Protein AF-A0A820KTH9-F1 (afdb_monomer_lite)

pLDDT: mean 77.73, std 8.27, range [46.75, 88.69]

Secondary structure (DSSP, 8-state):
-HHHHHHHHHHHHHHHHHHHHHHHHHHHHHHHHHHHHHHHHHHHHHHHHHHHHH------HHHHHHHHHHTHHHHHHHHHHHHHH-GGG-

Organism: NCBI:txid433720

Foldseek 3Di:
DVVVVVVVVVVVVVVVVVVVVLVVLVVVLVVVLVVLLCVLVVVVCCLVVVCVVPVDPDPSPVVNVVSVVSNCVSVVCVVVSVVVSDPVVD

Structure (mmCIF, N/CA/C/O backbone):
data_AF-A0A820KTH9-F1
#
_entry.id   AF-A0A820KTH9-F1
#
loop_
_atom_site.group_PDB
_atom_site.id
_atom_site.type_symbol
_atom_site.label_atom_id
_atom_site.label_alt_id
_atom_site.label_comp_id
_atom_site.label_asym_id
_atom_site.label_entity_id
_atom_site.label_seq_id
_atom_site.pdbx_PDB_ins_code
_atom_site.Cartn_x
_atom_site.Cartn_y
_atom_site.Cartn_z
_atom_site.occupancy
_atom_site.B_iso_or_equiv
_atom_site.auth_seq_id
_atom_site.auth_comp_id
_atom_site.auth_asym_id
_atom_site.auth_atom_id
_atom_site.pdbx_PDB_model_num
ATOM 1 N N . MET A 1 1 ? -23.736 17.545 43.623 1.00 64.06 1 MET A N 1
ATOM 2 C CA . MET A 1 1 ? -23.537 17.989 42.221 1.00 64.06 1 MET A CA 1
ATOM 3 C C . MET A 1 1 ? -22.080 17.861 41.759 1.00 64.06 1 MET A C 1
ATOM 5 O O . MET A 1 1 ? -21.857 17.285 40.703 1.00 64.06 1 MET A O 1
ATOM 9 N N . PHE A 1 2 ? -21.088 18.283 42.560 1.00 81.06 2 PHE A N 1
ATOM 10 C CA . PHE A 1 2 ? -19.653 18.164 42.230 1.00 81.06 2 PHE A CA 1
ATOM 11 C C . PHE A 1 2 ? -19.191 16.735 41.878 1.00 81.06 2 PHE A C 1
ATOM 13 O O . PHE A 1 2 ? -18.498 16.541 40.886 1.00 81.06 2 PHE A O 1
ATOM 20 N N . LEU A 1 3 ? -19.648 15.721 42.623 1.00 86.19 3 LEU A N 1
ATOM 21 C CA . LEU A 1 3 ? -19.293 14.314 42.371 1.00 86.19 3 LEU A CA 1
ATOM 22 C C . LEU A 1 3 ? -19.724 13.813 40.981 1.00 86.19 3 LEU A C 1
ATOM 24 O O . LEU A 1 3 ? -18.991 13.065 40.341 1.00 86.19 3 LEU A O 1
ATOM 28 N N . ILE A 1 4 ? -20.878 14.263 40.480 1.00 84.12 4 ILE A N 1
ATOM 29 C CA . ILE A 1 4 ? -21.418 13.837 39.178 1.00 84.12 4 ILE A CA 1
ATOM 30 C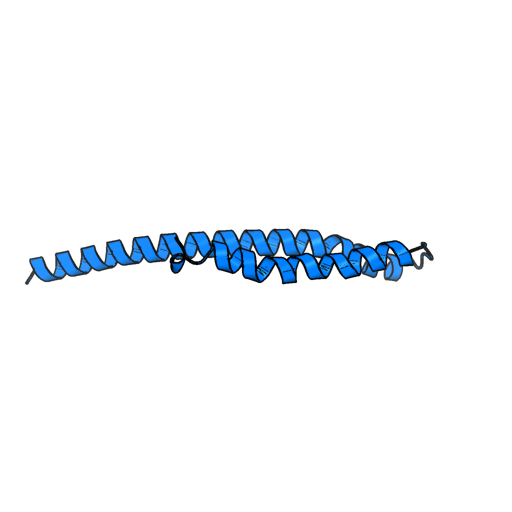 C . ILE A 1 4 ? -20.560 14.399 38.034 1.00 84.12 4 ILE A C 1
ATOM 32 O O . ILE A 1 4 ? -20.255 13.690 37.076 1.00 84.12 4 ILE A O 1
ATOM 36 N N . ILE A 1 5 ? -20.112 15.652 38.160 1.00 87.06 5 ILE A N 1
ATOM 37 C CA . ILE A 1 5 ? -19.256 16.320 37.169 1.00 87.06 5 ILE A CA 1
ATOM 38 C C . ILE A 1 5 ? -17.880 15.640 37.099 1.00 87.06 5 ILE A C 1
ATOM 40 O O . ILE A 1 5 ? -17.374 15.388 36.003 1.00 87.06 5 ILE A O 1
ATOM 44 N N . SER A 1 6 ? -17.303 15.275 38.246 1.00 80.62 6 SER A N 1
ATOM 45 C CA . SER A 1 6 ? -16.018 14.567 38.315 1.00 80.62 6 SER A CA 1
ATOM 46 C C . SER A 1 6 ? -16.081 13.194 37.646 1.00 80.62 6 SER A C 1
ATOM 48 O O . SER A 1 6 ? -15.206 12.856 36.849 1.00 80.62 6 SER A O 1
ATOM 50 N N . VAL A 1 7 ? -17.151 12.430 37.894 1.00 81.88 7 VAL A N 1
ATOM 51 C CA . VAL A 1 7 ? -17.359 11.111 37.275 1.00 81.88 7 VAL A CA 1
ATOM 52 C C . VAL A 1 7 ? -17.547 11.234 35.760 1.00 81.88 7 VAL A C 1
ATOM 54 O O . VAL A 1 7 ? -16.951 10.463 35.007 1.00 81.88 7 VAL A O 1
ATOM 57 N N . LEU A 1 8 ? -18.304 12.228 35.283 1.00 80.75 8 LEU A N 1
ATOM 58 C CA . LEU A 1 8 ? -18.481 12.479 33.847 1.00 80.75 8 LEU A CA 1
ATOM 59 C C . LEU A 1 8 ? -17.172 12.895 33.163 1.00 80.75 8 LEU A C 1
ATOM 61 O O . LEU A 1 8 ? -16.854 12.381 32.090 1.00 80.75 8 LEU A O 1
ATOM 65 N N . SER A 1 9 ? -16.386 13.773 33.791 1.00 77.69 9 SER A N 1
ATOM 66 C CA . SER A 1 9 ? -15.065 14.182 33.297 1.00 77.69 9 SER A CA 1
ATOM 67 C C . SER A 1 9 ? -14.102 12.994 33.209 1.00 77.69 9 SER A C 1
ATOM 69 O O . SER A 1 9 ? -13.449 12.782 32.185 1.00 77.69 9 SER A O 1
ATOM 71 N N . GLN A 1 10 ? -14.077 12.149 34.239 1.00 76.06 10 GLN A N 1
ATOM 72 C CA . GLN A 1 10 ? -13.228 10.963 34.283 1.00 76.06 10 GLN A CA 1
ATOM 73 C C . GLN A 1 10 ? -13.645 9.923 33.234 1.00 76.06 10 GLN A C 1
ATOM 75 O O . GLN A 1 10 ? -12.788 9.393 32.526 1.00 76.06 10 GLN A O 1
ATOM 80 N N . LYS A 1 11 ? -14.952 9.705 33.043 1.00 75.38 11 LYS 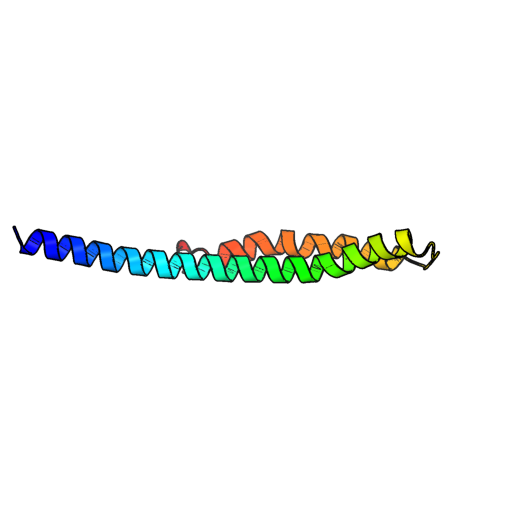A N 1
ATOM 81 C CA . LYS A 1 11 ? -15.485 8.825 31.992 1.00 75.38 11 LYS A CA 1
ATOM 82 C C . LYS A 1 11 ? -15.141 9.345 30.592 1.00 75.38 11 LYS A C 1
ATOM 84 O O . LYS A 1 11 ? -14.742 8.568 29.726 1.00 75.38 11 LYS A O 1
ATOM 89 N N . ARG A 1 12 ? -15.203 10.666 30.385 1.00 76.44 12 ARG A N 1
ATOM 90 C CA . ARG A 1 12 ? -14.818 11.321 29.124 1.00 76.44 12 ARG A CA 1
ATOM 91 C C . ARG A 1 12 ? -13.317 11.199 28.852 1.00 76.44 12 ARG A C 1
ATOM 93 O O . ARG A 1 12 ? -12.934 10.906 27.724 1.00 76.44 12 ARG A O 1
ATOM 100 N N . ARG A 1 13 ? -12.472 11.349 29.878 1.00 77.56 13 ARG A N 1
ATOM 101 C CA . ARG A 1 13 ? -11.012 11.187 29.778 1.00 77.56 13 ARG A CA 1
ATOM 102 C C . ARG A 1 13 ? -10.612 9.747 29.443 1.00 77.56 13 ARG A C 1
ATOM 104 O O . ARG A 1 13 ? -9.711 9.542 28.634 1.00 77.56 13 ARG A O 1
ATOM 111 N N . ILE A 1 14 ? -11.288 8.755 30.029 1.00 76.31 14 ILE A N 1
ATOM 112 C CA . ILE A 1 14 ? -11.067 7.333 29.721 1.00 76.31 14 ILE A CA 1
ATOM 113 C C . ILE A 1 14 ? -11.489 7.031 28.275 1.00 76.31 14 ILE A C 1
ATOM 115 O O . ILE A 1 14 ? -10.685 6.489 27.517 1.00 76.31 14 ILE A O 1
ATOM 119 N N . GLY A 1 15 ? -12.678 7.483 27.857 1.00 74.62 15 GLY A N 1
ATOM 120 C CA . GLY A 1 15 ? -13.157 7.305 26.481 1.00 74.62 15 GLY A CA 1
ATOM 121 C C . GLY A 1 15 ? -12.264 7.982 25.435 1.00 74.62 15 GLY A C 1
ATOM 122 O O . GLY A 1 15 ? -11.949 7.390 24.407 1.00 74.62 15 GLY A O 1
ATOM 123 N N . GLN A 1 16 ? -11.760 9.191 25.712 1.00 74.44 16 GLN A N 1
ATOM 124 C CA . GLN A 1 16 ? -10.796 9.860 24.829 1.00 74.44 16 GLN A CA 1
ATOM 125 C C . GLN A 1 16 ? -9.481 9.087 24.701 1.00 74.44 16 GLN A C 1
ATOM 127 O O . GLN A 1 16 ? -8.908 9.041 23.615 1.00 74.44 16 GLN A O 1
ATOM 132 N N . ARG A 1 17 ? -8.999 8.459 25.780 1.00 76.50 17 ARG A N 1
ATOM 133 C CA . ARG A 1 17 ? -7.768 7.658 25.748 1.00 76.50 17 ARG A CA 1
ATOM 134 C C . ARG A 1 17 ? -7.926 6.410 24.879 1.00 76.50 17 ARG A C 1
ATOM 136 O O . ARG A 1 17 ? -7.001 6.072 24.141 1.00 76.50 17 ARG A O 1
ATOM 143 N N . GLU A 1 18 ? -9.083 5.753 24.930 1.00 76.75 18 GLU A N 1
ATOM 144 C CA . GLU A 1 18 ? -9.401 4.628 24.042 1.00 76.75 18 GLU A CA 1
ATOM 145 C C . GLU A 1 18 ? -9.542 5.058 22.583 1.00 76.75 18 GLU A C 1
ATOM 147 O O . GLU A 1 18 ? -8.920 4.445 21.714 1.00 76.75 18 GLU A O 1
ATOM 152 N N . ILE A 1 19 ? -10.266 6.150 22.310 1.00 77.56 19 ILE A N 1
ATOM 153 C CA . ILE A 1 19 ? -10.391 6.714 20.957 1.00 77.56 19 ILE A CA 1
ATOM 154 C C . ILE A 1 19 ? -9.009 7.072 20.403 1.00 77.56 19 ILE A C 1
ATOM 156 O O . ILE A 1 19 ? -8.686 6.716 19.274 1.00 77.56 19 ILE A O 1
ATOM 160 N N . TRP A 1 20 ? -8.145 7.700 21.202 1.00 76.38 20 TRP A N 1
ATOM 161 C CA . TRP A 1 20 ? -6.787 8.043 20.779 1.00 76.38 20 TRP A CA 1
ATOM 162 C C . TRP A 1 20 ? -5.957 6.798 20.460 1.00 76.38 20 TRP A C 1
ATOM 164 O O . TRP A 1 20 ? -5.240 6.755 19.458 1.00 76.38 20 TRP A O 1
ATOM 174 N N . ARG A 1 21 ? -6.050 5.759 21.297 1.00 78.31 21 ARG A N 1
ATOM 175 C CA . ARG A 1 21 ? -5.331 4.498 21.085 1.00 78.31 21 ARG A CA 1
ATOM 176 C C . ARG A 1 21 ? -5.821 3.784 19.821 1.00 78.31 21 ARG A C 1
ATOM 178 O O . ARG A 1 21 ? -4.990 3.302 19.051 1.00 78.31 21 ARG A O 1
ATOM 185 N N . ARG A 1 22 ? -7.136 3.779 19.576 1.00 74.06 22 ARG A N 1
ATOM 186 C CA . ARG A 1 22 ? -7.764 3.246 18.355 1.00 74.06 22 ARG A CA 1
ATOM 187 C C . ARG A 1 22 ? -7.327 4.029 17.116 1.00 74.06 22 ARG A C 1
ATOM 189 O O . ARG A 1 22 ? -6.848 3.426 16.159 1.00 74.06 22 ARG A O 1
ATOM 196 N N . ASN A 1 23 ? -7.380 5.358 17.174 1.00 78.38 23 ASN A N 1
ATOM 197 C CA . ASN A 1 23 ? -6.982 6.230 16.070 1.00 78.38 23 ASN A CA 1
ATOM 198 C C . ASN A 1 23 ? -5.491 6.091 15.741 1.00 78.38 23 ASN A C 1
ATOM 200 O O . ASN A 1 23 ? -5.144 5.981 14.571 1.00 78.38 23 ASN A O 1
ATOM 204 N N . ARG A 1 24 ? -4.595 6.000 16.739 1.00 80.56 24 ARG A N 1
ATOM 205 C CA . ARG A 1 24 ? -3.164 5.740 16.477 1.00 80.56 24 ARG A CA 1
ATOM 206 C C . ARG A 1 24 ? -2.939 4.412 15.760 1.00 80.56 24 ARG A C 1
ATOM 208 O O . ARG A 1 24 ? -2.111 4.367 14.858 1.00 80.56 24 ARG A O 1
ATOM 215 N N . LYS A 1 25 ? -3.655 3.347 16.138 1.00 80.00 25 LYS A N 1
ATOM 216 C CA . LYS A 1 25 ? -3.523 2.038 15.479 1.00 80.00 25 LYS A CA 1
ATOM 217 C C . LYS A 1 25 ? -3.954 2.120 14.008 1.00 80.00 25 LYS A C 1
ATOM 219 O O . LYS A 1 25 ? -3.206 1.665 13.151 1.00 80.00 25 LYS A O 1
ATOM 224 N N . MET A 1 26 ? -5.086 2.768 13.718 1.00 79.75 26 MET A N 1
ATOM 225 C CA . MET A 1 26 ? -5.548 2.989 12.339 1.00 79.75 26 MET A CA 1
ATOM 226 C C . MET A 1 26 ? -4.575 3.846 11.524 1.00 79.75 26 MET A C 1
ATOM 228 O O . MET A 1 26 ? -4.280 3.510 10.383 1.00 79.75 26 MET A O 1
ATOM 232 N N . VAL A 1 27 ? -4.027 4.915 12.111 1.00 83.69 27 VAL A N 1
ATOM 233 C CA . VAL A 1 27 ? -3.036 5.771 11.439 1.00 83.69 27 VAL A CA 1
ATOM 234 C C . VAL A 1 27 ? -1.768 4.989 11.103 1.00 83.69 27 VAL A C 1
ATOM 236 O O . VAL A 1 27 ? -1.275 5.099 9.987 1.00 83.69 27 VAL A O 1
ATOM 239 N N . ILE A 1 28 ? -1.259 4.162 12.023 1.00 84.81 28 ILE A N 1
ATOM 240 C CA . ILE A 1 28 ? -0.085 3.319 11.756 1.00 84.81 28 ILE A CA 1
ATOM 241 C C . ILE A 1 28 ? -0.371 2.347 10.609 1.00 84.81 28 ILE A C 1
ATOM 243 O O . ILE A 1 28 ? 0.451 2.227 9.708 1.00 84.81 28 ILE A O 1
ATOM 247 N N . GLN A 1 29 ? -1.541 1.705 10.599 1.00 83.12 29 GLN A N 1
ATOM 248 C CA . GLN A 1 29 ? -1.921 0.805 9.509 1.00 83.12 29 GLN A CA 1
ATOM 249 C C . GLN A 1 29 ? -2.020 1.522 8.168 1.00 83.12 29 GLN A C 1
ATOM 251 O O . GLN A 1 29 ? -1.506 1.020 7.173 1.00 83.12 29 GLN A O 1
ATOM 256 N N . LEU A 1 30 ? -2.633 2.706 8.144 1.00 83.94 30 LEU A N 1
ATOM 257 C CA . LEU A 1 30 ? -2.737 3.507 6.933 1.00 83.94 30 LEU A CA 1
ATOM 258 C C . LEU A 1 30 ? -1.348 3.910 6.421 1.00 83.94 30 LEU A C 1
ATOM 260 O O . LEU A 1 30 ? -1.075 3.771 5.236 1.00 83.94 30 LEU A O 1
ATOM 264 N N . ILE A 1 31 ? -0.447 4.334 7.313 1.00 87.00 31 ILE A N 1
ATOM 265 C CA . ILE A 1 31 ? 0.942 4.657 6.963 1.00 87.00 31 ILE A CA 1
ATOM 266 C C . ILE A 1 31 ? 1.655 3.426 6.392 1.00 87.00 31 ILE A C 1
ATOM 268 O O . ILE A 1 31 ? 2.320 3.536 5.365 1.00 87.00 31 ILE A O 1
ATOM 272 N N . SER A 1 32 ? 1.496 2.250 7.004 1.00 84.94 32 SER A N 1
ATOM 273 C CA . SER A 1 32 ? 2.086 1.007 6.499 1.00 84.94 32 SER A CA 1
ATOM 274 C C . SER A 1 32 ? 1.575 0.647 5.102 1.00 84.94 32 SER A C 1
ATOM 276 O O . SER A 1 32 ? 2.385 0.326 4.234 1.00 84.94 32 SER A O 1
ATOM 278 N N . ILE A 1 33 ? 0.264 0.748 4.856 1.00 85.69 33 ILE A N 1
ATOM 279 C CA . ILE A 1 33 ? -0.326 0.502 3.529 1.00 85.69 33 ILE A CA 1
ATOM 280 C C . ILE A 1 33 ? 0.224 1.508 2.517 1.00 85.69 33 ILE A C 1
ATOM 282 O O . ILE A 1 33 ? 0.658 1.106 1.442 1.00 85.69 33 ILE A O 1
ATOM 286 N N . SER A 1 34 ? 0.275 2.795 2.868 1.00 87.25 34 SER A N 1
ATOM 287 C CA . SER A 1 34 ? 0.800 3.846 1.992 1.00 87.25 34 SER A CA 1
ATOM 288 C C . SER A 1 34 ? 2.268 3.626 1.623 1.00 87.25 34 SER A C 1
ATOM 290 O O . SER A 1 34 ? 2.637 3.819 0.468 1.00 87.25 34 SER A O 1
ATOM 292 N N . ILE A 1 35 ? 3.107 3.183 2.566 1.00 88.69 35 ILE A N 1
ATOM 293 C CA . ILE A 1 35 ? 4.518 2.862 2.296 1.00 88.69 35 ILE A CA 1
ATOM 294 C C . ILE A 1 35 ? 4.626 1.689 1.317 1.00 88.69 35 ILE A C 1
ATOM 296 O O . ILE A 1 35 ? 5.356 1.784 0.333 1.00 88.69 35 ILE A O 1
ATOM 300 N N . ILE A 1 36 ? 3.878 0.606 1.551 1.00 86.50 36 ILE A N 1
ATOM 301 C CA . ILE A 1 36 ? 3.861 -0.563 0.656 1.00 86.50 36 ILE A CA 1
ATOM 302 C C . ILE A 1 36 ? 3.391 -0.150 -0.743 1.00 86.50 36 ILE A C 1
ATOM 304 O O . ILE A 1 36 ? 4.001 -0.533 -1.740 1.00 86.50 36 ILE A O 1
ATOM 308 N N . TYR A 1 37 ? 2.346 0.676 -0.814 1.00 86.56 37 TYR A N 1
ATOM 309 C CA . TYR A 1 37 ? 1.803 1.183 -2.068 1.00 86.56 37 TYR A CA 1
ATOM 310 C C . TYR A 1 37 ? 2.842 1.997 -2.843 1.00 86.56 37 TYR A C 1
ATOM 312 O O . TYR A 1 37 ? 3.038 1.761 -4.032 1.00 86.56 37 TYR A O 1
ATOM 320 N N . MET A 1 38 ? 3.561 2.898 -2.166 1.00 87.38 38 MET A N 1
ATOM 321 C CA . MET A 1 38 ? 4.626 3.701 -2.773 1.00 87.38 38 MET A CA 1
ATOM 322 C C . MET A 1 38 ? 5.771 2.832 -3.299 1.00 87.38 38 MET A C 1
ATOM 324 O O . MET A 1 38 ? 6.193 3.018 -4.436 1.00 87.38 38 MET A O 1
ATOM 328 N N . ILE A 1 39 ? 6.239 1.850 -2.522 1.00 88.31 39 ILE A N 1
ATOM 329 C CA . ILE A 1 39 ? 7.319 0.940 -2.944 1.00 88.31 39 ILE A CA 1
ATOM 330 C C . ILE A 1 39 ? 6.927 0.155 -4.200 1.00 88.31 39 ILE A C 1
ATOM 332 O O . ILE A 1 39 ? 7.765 -0.056 -5.068 1.00 88.31 39 ILE A O 1
ATOM 336 N N . ILE A 1 40 ? 5.663 -0.253 -4.312 1.00 85.56 40 ILE A N 1
ATOM 337 C CA . ILE A 1 40 ? 5.157 -1.007 -5.465 1.00 85.56 40 ILE A CA 1
ATOM 338 C C . ILE A 1 40 ? 4.942 -0.106 -6.688 1.00 85.56 40 ILE A C 1
ATOM 340 O O . ILE A 1 40 ? 5.213 -0.516 -7.816 1.00 85.56 40 ILE A O 1
ATOM 344 N N . TRP A 1 41 ? 4.493 1.131 -6.482 1.00 84.44 41 TRP A N 1
ATOM 345 C CA . TRP A 1 41 ? 4.210 2.061 -7.574 1.00 84.44 41 TRP A CA 1
ATOM 346 C C . TRP A 1 41 ? 5.446 2.752 -8.146 1.00 84.44 41 TRP A C 1
ATOM 348 O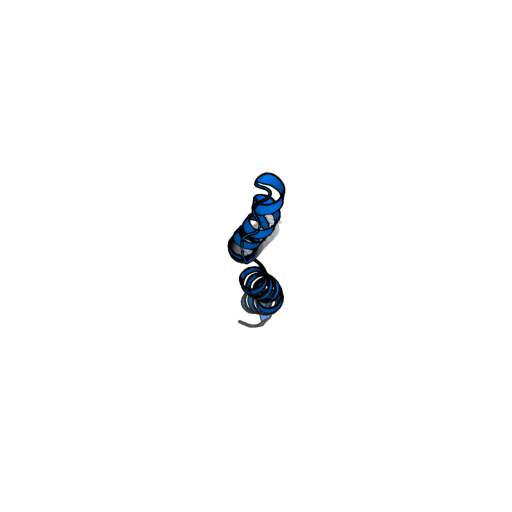 O . TRP A 1 41 ? 5.472 3.023 -9.345 1.00 84.44 41 TRP A O 1
ATOM 358 N N . ILE A 1 42 ? 6.474 3.029 -7.337 1.00 87.06 42 ILE A N 1
ATOM 359 C CA . ILE A 1 42 ? 7.694 3.712 -7.799 1.00 87.06 42 ILE A CA 1
ATOM 360 C C . ILE A 1 42 ? 8.345 2.985 -8.994 1.00 87.06 42 ILE A C 1
ATOM 362 O O . ILE A 1 42 ? 8.566 3.641 -10.012 1.00 87.06 42 ILE A O 1
ATOM 366 N N . PRO A 1 43 ? 8.598 1.660 -8.951 1.00 83.62 43 PRO A N 1
ATOM 367 C CA . PRO A 1 43 ? 9.160 0.921 -10.081 1.00 83.62 43 PRO A CA 1
ATOM 368 C C . PRO A 1 43 ? 8.297 1.026 -11.338 1.00 83.62 43 PRO A C 1
ATOM 370 O O . PRO A 1 43 ? 8.823 1.206 -12.432 1.00 83.62 43 PRO A O 1
ATOM 373 N N . ASN A 1 44 ? 6.973 0.979 -11.178 1.00 81.56 44 ASN A N 1
ATOM 374 C CA . ASN A 1 44 ? 6.038 1.096 -12.288 1.00 81.56 44 ASN A CA 1
ATOM 375 C C . ASN A 1 44 ? 6.122 2.475 -12.962 1.00 81.56 44 ASN A C 1
ATOM 377 O O . ASN A 1 44 ? 6.253 2.573 -14.180 1.00 81.56 44 ASN A O 1
ATOM 381 N N . VAL A 1 45 ? 6.119 3.550 -12.167 1.00 84.25 45 VAL A N 1
ATOM 382 C CA . VAL A 1 45 ? 6.262 4.922 -12.679 1.00 84.25 45 VAL A CA 1
ATOM 383 C C . VAL A 1 45 ? 7.600 5.090 -13.394 1.00 84.25 45 VAL A C 1
ATOM 385 O O . VAL A 1 45 ? 7.642 5.628 -14.495 1.00 84.25 45 VAL A O 1
ATOM 388 N N . VAL A 1 46 ? 8.687 4.588 -12.812 1.00 84.81 46 VAL A N 1
ATOM 389 C CA . VAL A 1 46 ? 10.029 4.648 -13.405 1.00 84.81 46 VAL A CA 1
ATOM 390 C C . VAL A 1 46 ? 10.073 3.912 -14.750 1.00 84.81 46 VAL A C 1
ATOM 392 O O . VAL A 1 46 ? 10.555 4.473 -15.735 1.00 84.81 46 VAL A O 1
ATOM 395 N N . CYS A 1 47 ? 9.521 2.698 -14.823 1.00 80.31 47 CYS A N 1
ATOM 396 C CA . CYS A 1 47 ? 9.482 1.904 -16.051 1.00 80.31 47 CYS A CA 1
ATOM 397 C C . CYS A 1 47 ? 8.615 2.518 -17.154 1.00 80.31 47 CYS A C 1
ATOM 399 O O . CYS A 1 47 ? 8.941 2.333 -18.321 1.00 80.31 47 CYS A O 1
ATOM 401 N N . HIS A 1 48 ? 7.564 3.270 -16.821 1.00 77.94 48 HIS A N 1
ATOM 402 C CA . HIS A 1 48 ? 6.746 3.958 -17.822 1.00 77.94 48 HIS A CA 1
ATOM 403 C C . HIS A 1 48 ? 7.307 5.328 -18.233 1.00 77.94 48 HIS A C 1
ATOM 405 O O . HIS A 1 48 ? 7.249 5.684 -19.408 1.00 77.94 48 HIS A O 1
ATOM 411 N N . VAL A 1 49 ? 7.865 6.102 -17.296 1.00 83.62 49 VAL A N 1
ATOM 412 C CA . VAL A 1 49 ? 8.280 7.498 -17.532 1.00 83.62 49 VAL A CA 1
ATOM 413 C C . VAL A 1 49 ? 9.668 7.602 -18.171 1.00 83.62 49 VAL A C 1
ATOM 415 O O . VAL A 1 49 ? 9.868 8.437 -19.049 1.00 83.62 49 VAL A O 1
ATOM 418 N N . ILE A 1 50 ? 10.632 6.758 -17.787 1.00 82.38 50 ILE A N 1
ATOM 419 C CA . ILE A 1 50 ? 11.989 6.798 -18.364 1.00 82.38 50 ILE A CA 1
ATOM 420 C C . ILE A 1 50 ? 12.003 6.579 -19.891 1.00 82.38 50 ILE A C 1
ATOM 422 O O . ILE A 1 50 ? 12.637 7.385 -20.579 1.00 82.38 50 ILE A O 1
ATOM 426 N N . PRO A 1 51 ? 11.329 5.558 -20.461 1.00 77.00 51 PRO A N 1
ATOM 427 C CA . PRO A 1 51 ? 11.359 5.346 -21.910 1.00 77.00 51 PRO A CA 1
ATOM 428 C C . PRO A 1 51 ? 10.741 6.500 -22.708 1.00 77.00 51 PRO A C 1
ATOM 430 O O . PRO A 1 51 ? 11.218 6.793 -23.804 1.00 77.00 51 PRO A O 1
ATOM 433 N N . LEU A 1 52 ? 9.746 7.200 -22.148 1.00 78.62 52 LEU A N 1
ATOM 434 C CA . LEU A 1 52 ? 9.162 8.405 -22.754 1.00 78.62 52 LEU A CA 1
ATOM 435 C C . LEU A 1 52 ? 10.184 9.541 -22.900 1.00 78.62 52 LEU A C 1
ATOM 437 O O . LEU A 1 52 ? 10.117 10.303 -23.859 1.00 78.62 52 LEU A O 1
ATOM 441 N N . ILE A 1 53 ? 11.132 9.654 -21.967 1.00 82.19 53 ILE A N 1
ATOM 442 C CA . ILE A 1 53 ? 12.146 10.718 -21.960 1.00 82.19 53 ILE A CA 1
ATOM 443 C C . ILE A 1 53 ? 13.358 10.330 -22.818 1.00 82.19 53 ILE A C 1
ATOM 445 O O . ILE A 1 53 ? 13.921 11.171 -23.513 1.00 82.19 53 ILE A O 1
ATOM 449 N N . VAL A 1 54 ? 13.773 9.062 -22.772 1.00 80.94 54 VAL A N 1
ATOM 450 C CA . VAL A 1 54 ? 15.059 8.614 -23.336 1.00 80.94 54 VAL A CA 1
ATOM 451 C C . VAL A 1 54 ? 14.925 8.062 -24.769 1.00 80.94 54 VAL A C 1
ATOM 453 O O . VAL A 1 54 ? 15.936 7.860 -25.436 1.00 80.94 54 VAL A O 1
ATOM 456 N N . SER A 1 55 ? 13.705 7.853 -25.293 1.00 67.75 55 SER A N 1
ATOM 457 C CA . SER A 1 55 ? 13.462 7.246 -26.625 1.00 67.75 55 SER A CA 1
ATOM 458 C C . SER A 1 55 ? 14.195 5.908 -26.835 1.00 67.75 55 SER A C 1
ATOM 460 O O . SER A 1 55 ? 14.507 5.506 -27.958 1.00 67.75 55 SER A O 1
ATOM 462 N N . SER A 1 56 ? 14.494 5.200 -25.747 1.00 60.84 56 SER A N 1
ATOM 463 C CA . SER A 1 56 ? 15.250 3.955 -25.758 1.00 60.84 56 SER A CA 1
ATOM 464 C C . SER A 1 56 ? 14.321 2.757 -25.957 1.00 60.84 56 SER A C 1
ATOM 466 O O . SER A 1 56 ? 13.441 2.477 -25.145 1.00 60.84 56 SER A O 1
ATOM 468 N N . ARG A 1 57 ? 14.555 1.997 -27.035 1.00 61.34 57 ARG A N 1
ATOM 469 C CA . ARG A 1 57 ? 13.927 0.689 -27.304 1.00 61.34 57 ARG A CA 1
ATOM 470 C C . ARG A 1 57 ? 14.539 -0.411 -26.424 1.00 61.34 57 ARG A C 1
ATOM 472 O O . ARG A 1 57 ? 15.112 -1.368 -26.937 1.00 61.34 57 ARG A O 1
ATOM 479 N N . LEU A 1 58 ? 14.502 -0.255 -25.104 1.00 59.97 58 LEU A N 1
ATOM 480 C CA . LEU A 1 58 ? 14.861 -1.363 -24.214 1.00 59.97 58 LEU A CA 1
ATOM 481 C C . LEU A 1 58 ? 13.782 -2.461 -24.314 1.00 59.97 58 LEU A C 1
ATOM 483 O O . LEU A 1 58 ? 12.617 -2.145 -24.572 1.00 59.97 58 LEU A O 1
ATOM 487 N N . PRO A 1 59 ? 14.141 -3.742 -24.119 1.00 61.88 59 PRO A N 1
ATOM 488 C CA . PRO A 1 59 ? 13.188 -4.847 -24.107 1.00 61.88 59 PRO A CA 1
ATOM 489 C C . PRO A 1 59 ? 12.337 -4.768 -22.829 1.00 61.88 59 PRO A C 1
ATOM 491 O O . PRO A 1 59 ? 12.652 -5.374 -21.809 1.00 61.88 59 PRO A O 1
ATOM 494 N N . TYR A 1 60 ? 11.294 -3.937 -22.868 1.00 64.31 60 TYR A N 1
ATOM 495 C CA . TYR A 1 60 ? 10.444 -3.616 -21.720 1.00 64.31 60 TYR A CA 1
ATOM 496 C C . TYR A 1 60 ? 9.328 -4.632 -21.477 1.00 64.31 60 TYR A C 1
ATOM 498 O O . TYR A 1 60 ? 8.855 -4.700 -20.349 1.00 64.31 60 TYR A O 1
ATOM 506 N N . GLU A 1 61 ? 8.941 -5.431 -22.477 1.00 66.12 61 GLU A N 1
ATOM 507 C CA . GLU A 1 61 ? 7.691 -6.208 -22.442 1.00 66.12 61 GLU A CA 1
ATOM 508 C C . GLU A 1 61 ? 7.591 -7.146 -21.229 1.00 66.12 61 GLU A C 1
ATOM 510 O O . GLU A 1 61 ? 6.601 -7.127 -20.500 1.00 66.12 61 GLU A O 1
ATOM 515 N N . THR A 1 62 ? 8.660 -7.880 -20.910 1.00 64.56 62 THR A N 1
ATOM 516 C CA . THR A 1 62 ? 8.645 -8.829 -19.785 1.00 64.56 62 THR A CA 1
ATOM 517 C C . THR A 1 62 ? 8.670 -8.135 -18.418 1.00 64.56 62 THR A C 1
ATOM 519 O O . THR A 1 62 ? 8.075 -8.621 -17.457 1.00 64.56 62 THR A O 1
ATOM 522 N N . ALA A 1 63 ? 9.345 -6.986 -18.307 1.00 68.31 63 ALA A N 1
ATOM 523 C CA . ALA A 1 63 ? 9.390 -6.215 -17.064 1.00 68.31 63 ALA A CA 1
ATOM 524 C C . ALA A 1 63 ? 8.064 -5.482 -16.812 1.00 68.31 63 ALA A C 1
ATOM 526 O O . ALA A 1 63 ? 7.617 -5.407 -15.667 1.00 68.31 63 ALA A O 1
ATOM 527 N N . THR A 1 64 ? 7.412 -4.984 -17.868 1.00 71.38 64 THR A N 1
ATOM 528 C CA . THR A 1 64 ? 6.092 -4.352 -17.773 1.00 71.38 64 THR A CA 1
ATOM 529 C C . THR A 1 64 ? 5.018 -5.341 -17.359 1.00 71.38 64 THR A C 1
ATOM 531 O O . THR A 1 64 ? 4.218 -4.991 -16.500 1.00 71.38 64 THR A O 1
ATOM 534 N N . ASP A 1 65 ? 5.038 -6.576 -17.865 1.00 77.44 65 ASP A N 1
ATOM 535 C CA . ASP A 1 65 ? 4.048 -7.588 -17.481 1.00 77.44 65 ASP A CA 1
ATOM 536 C C . ASP A 1 65 ? 4.130 -7.912 -15.987 1.00 77.44 65 ASP A C 1
ATOM 538 O O . ASP A 1 65 ? 3.131 -7.854 -15.268 1.00 77.44 65 ASP A O 1
ATOM 542 N N . ILE A 1 66 ? 5.338 -8.167 -15.475 1.00 78.12 66 ILE A N 1
ATOM 543 C CA . ILE A 1 66 ? 5.544 -8.451 -14.049 1.00 78.12 66 ILE A CA 1
ATOM 544 C C 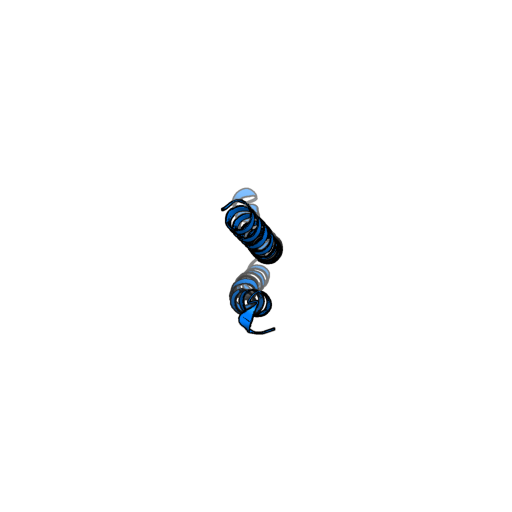. ILE A 1 66 ? 5.107 -7.250 -13.196 1.00 78.12 66 ILE A C 1
ATOM 546 O O . ILE A 1 66 ? 4.369 -7.418 -12.225 1.00 78.12 66 ILE A O 1
ATOM 550 N N . LEU A 1 67 ? 5.508 -6.029 -13.563 1.00 79.56 67 LEU A N 1
ATOM 551 C CA . LEU A 1 67 ? 5.136 -4.811 -12.834 1.00 79.56 67 LEU A CA 1
ATOM 552 C C . LEU A 1 67 ? 3.636 -4.498 -12.903 1.00 79.56 67 LEU A C 1
ATOM 554 O O . LEU A 1 67 ? 3.091 -3.913 -11.963 1.00 79.56 67 LEU A O 1
ATOM 558 N N . HIS A 1 68 ? 2.961 -4.915 -13.973 1.00 79.81 68 HIS A N 1
ATOM 559 C CA . HIS A 1 68 ? 1.515 -4.810 -14.108 1.00 79.81 68 HIS A CA 1
ATOM 560 C C . HIS A 1 68 ? 0.810 -5.706 -13.085 1.00 79.81 68 HIS A C 1
ATOM 562 O O . HIS A 1 68 ? -0.071 -5.249 -12.357 1.00 79.81 68 HIS A O 1
ATOM 568 N N . TYR A 1 69 ? 1.256 -6.958 -12.937 1.00 81.56 69 TYR A N 1
ATOM 569 C CA . TYR A 1 69 ? 0.670 -7.882 -11.963 1.00 81.56 69 TYR A CA 1
ATOM 570 C C . TYR A 1 69 ? 0.969 -7.505 -10.504 1.00 81.56 69 TYR A C 1
ATOM 572 O O . TYR A 1 69 ? 0.124 -7.686 -9.624 1.00 81.56 69 TYR A O 1
ATOM 580 N N . VAL A 1 70 ? 2.141 -6.929 -10.226 1.00 82.19 70 VAL A N 1
ATOM 581 C CA . VAL A 1 70 ? 2.543 -6.535 -8.864 1.00 82.19 70 VAL A CA 1
ATOM 582 C C . VAL A 1 70 ? 1.638 -5.431 -8.287 1.00 82.19 70 VAL A C 1
ATOM 584 O O . VAL A 1 70 ? 1.437 -5.382 -7.074 1.00 82.19 70 VAL A O 1
ATOM 587 N N . GLN A 1 71 ? 0.999 -4.605 -9.122 1.00 82.31 71 GLN A N 1
ATOM 588 C CA . GLN A 1 71 ? 0.046 -3.576 -8.672 1.00 82.31 71 GLN A CA 1
ATOM 589 C C . GLN A 1 71 ? -1.236 -4.146 -8.051 1.00 82.31 71 GLN A C 1
ATOM 591 O O . GLN A 1 71 ? -1.896 -3.458 -7.270 1.00 82.31 71 GLN A O 1
ATOM 596 N N . TYR A 1 72 ? -1.580 -5.405 -8.333 1.00 84.38 72 TYR A N 1
ATOM 597 C CA . TYR A 1 72 ? -2.743 -6.054 -7.723 1.00 84.38 72 TYR A CA 1
ATOM 598 C C . TYR A 1 72 ? -2.476 -6.546 -6.296 1.00 84.38 72 TYR A C 1
ATOM 600 O O . TYR A 1 72 ? -3.419 -6.717 -5.522 1.00 84.38 72 TYR A O 1
ATOM 608 N N . ILE A 1 73 ? -1.208 -6.728 -5.913 1.00 83.06 73 ILE A N 1
ATOM 609 C CA . ILE A 1 73 ? -0.811 -7.153 -4.563 1.00 83.06 73 ILE A CA 1
ATOM 610 C C . ILE A 1 73 ? -1.321 -6.187 -3.474 1.00 83.06 73 ILE A C 1
ATOM 612 O O . ILE A 1 73 ? -1.937 -6.665 -2.519 1.00 83.06 73 ILE A O 1
ATOM 616 N N . PRO A 1 74 ? -1.145 -4.851 -3.571 1.00 82.12 74 PRO A N 1
ATOM 617 C CA . PRO A 1 74 ? -1.673 -3.933 -2.563 1.00 82.12 74 PRO A CA 1
ATOM 618 C C . PRO A 1 74 ? -3.203 -3.980 -2.464 1.00 82.12 74 PRO A C 1
ATOM 620 O O . PRO A 1 74 ? -3.744 -3.924 -1.359 1.00 82.12 74 PRO A O 1
ATOM 623 N N . THR A 1 75 ? -3.903 -4.146 -3.588 1.00 84.25 75 THR 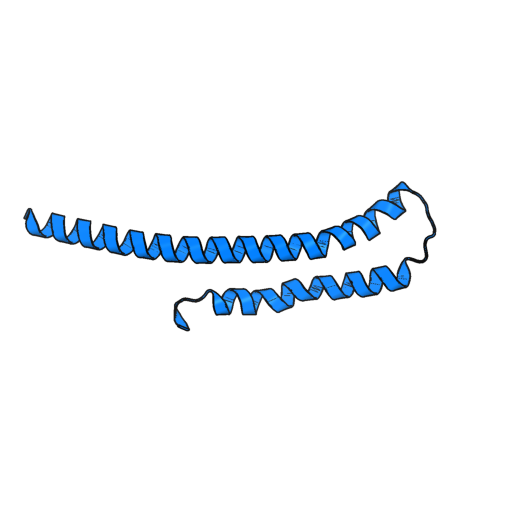A N 1
ATOM 624 C CA . THR A 1 75 ? -5.369 -4.283 -3.626 1.00 84.25 75 THR A CA 1
ATOM 625 C C . THR A 1 75 ? -5.832 -5.548 -2.905 1.00 84.25 75 THR A C 1
ATOM 627 O O . THR A 1 75 ? -6.788 -5.501 -2.132 1.00 84.25 75 THR A O 1
ATOM 630 N N . LEU A 1 76 ? -5.114 -6.660 -3.090 1.00 84.75 76 LEU A N 1
ATOM 631 C CA . LEU A 1 76 ? -5.355 -7.919 -2.382 1.00 84.75 76 LEU A CA 1
ATOM 632 C C . LEU A 1 76 ? -5.041 -7.822 -0.886 1.00 84.75 76 LEU A C 1
ATOM 634 O O . LEU A 1 76 ? -5.763 -8.400 -0.083 1.00 84.75 76 LEU A O 1
ATOM 638 N N . LEU A 1 77 ? -4.000 -7.082 -0.494 1.00 81.00 77 LEU A N 1
ATOM 639 C CA . LEU A 1 77 ? -3.587 -6.918 0.906 1.00 81.00 77 LEU A CA 1
ATOM 640 C C . LEU A 1 77 ? -4.482 -5.963 1.708 1.00 81.00 77 LEU A C 1
ATOM 642 O O . LEU A 1 77 ? -4.547 -6.076 2.933 1.00 81.00 77 LEU A O 1
ATOM 646 N N . CYS A 1 78 ? -5.174 -5.039 1.039 1.00 79.44 78 CYS A N 1
ATOM 647 C CA . CYS A 1 78 ? -6.035 -4.037 1.665 1.00 79.44 78 CYS A CA 1
ATOM 648 C C . CYS A 1 78 ? -7.075 -4.636 2.641 1.00 79.44 78 CYS A C 1
ATOM 650 O O . CYS A 1 78 ? -7.048 -4.262 3.818 1.00 79.44 78 CYS A O 1
ATOM 652 N N . PRO A 1 79 ? -7.918 -5.618 2.251 1.00 82.25 79 PRO A N 1
ATOM 653 C CA . PRO A 1 79 ? -8.888 -6.217 3.168 1.00 82.25 79 PRO A CA 1
ATOM 654 C C . PRO A 1 79 ? -8.231 -6.925 4.359 1.00 82.25 79 PRO A C 1
ATOM 656 O O . PRO A 1 79 ? -8.747 -6.824 5.468 1.00 82.25 79 PRO A O 1
ATOM 659 N N . PHE A 1 80 ? -7.077 -7.581 4.183 1.00 80.81 80 PHE A N 1
ATOM 660 C CA . PHE A 1 80 ? -6.368 -8.240 5.290 1.00 80.81 80 PHE A CA 1
ATOM 661 C C . PHE A 1 80 ? -5.809 -7.229 6.294 1.00 80.81 80 PHE A C 1
ATOM 663 O O . PHE A 1 80 ? -5.921 -7.424 7.505 1.00 80.81 80 PHE A O 1
ATOM 670 N N . MET A 1 81 ? -5.258 -6.116 5.808 1.00 73.56 81 MET A N 1
ATOM 671 C CA . MET A 1 81 ? -4.768 -5.037 6.665 1.00 73.56 81 MET A CA 1
ATOM 672 C C . MET A 1 81 ? -5.912 -4.357 7.427 1.00 73.56 81 MET A C 1
ATOM 674 O O . MET A 1 81 ? -5.772 -4.075 8.622 1.00 73.56 81 MET A O 1
ATOM 678 N N . SER A 1 82 ? -7.064 -4.157 6.780 1.00 74.56 82 SER A N 1
ATOM 679 C CA . SER A 1 82 ? -8.282 -3.676 7.438 1.00 74.56 82 SER A CA 1
ATOM 680 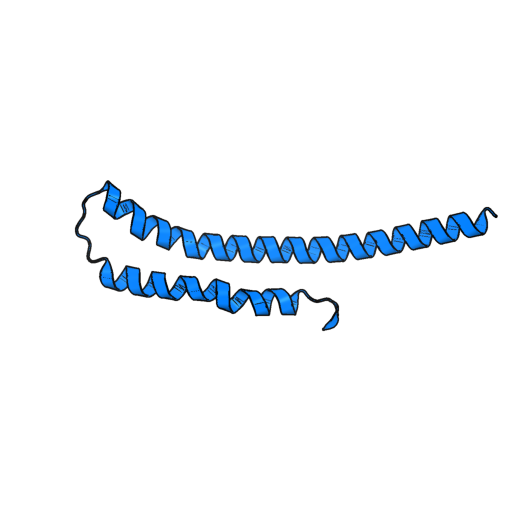C C . SER A 1 82 ? -8.792 -4.663 8.494 1.00 74.56 82 SER A C 1
ATOM 682 O O . SER A 1 82 ? -9.123 -4.243 9.603 1.00 74.56 82 SER A O 1
ATOM 684 N N . LEU A 1 83 ? -8.777 -5.969 8.202 1.00 76.31 83 LEU A N 1
ATOM 685 C CA . LEU A 1 83 ? -9.240 -7.017 9.115 1.00 76.31 83 LEU A CA 1
ATOM 686 C C . LEU A 1 83 ? -8.382 -7.105 10.389 1.00 76.31 83 LEU A C 1
ATOM 688 O O . LEU A 1 83 ? -8.917 -7.130 11.492 1.00 76.31 83 LEU A O 1
ATOM 692 N N . ILE A 1 84 ? -7.049 -7.053 10.263 1.00 74.62 84 ILE A N 1
ATOM 693 C CA . ILE A 1 84 ? -6.100 -7.025 11.401 1.00 74.62 84 ILE A CA 1
ATOM 694 C C . ILE A 1 84 ? -6.275 -5.748 12.257 1.00 74.62 84 ILE A C 1
ATOM 696 O O . ILE A 1 84 ? -5.924 -5.682 13.448 1.00 74.62 84 ILE A O 1
ATOM 700 N N . GLY A 1 85 ? -6.808 -4.692 11.642 1.00 66.25 85 GLY A N 1
ATOM 701 C CA . GLY A 1 85 ? -7.051 -3.401 12.273 1.00 66.25 85 GLY A CA 1
ATOM 702 C C . GLY A 1 85 ? -8.247 -3.374 13.196 1.00 66.25 85 GLY A C 1
ATOM 703 O O . GLY A 1 85 ? -8.178 -2.711 14.239 1.00 66.25 85 GLY A O 1
ATOM 704 N N . LEU A 1 86 ? -9.295 -4.118 12.838 1.00 69.31 86 LEU A N 1
ATOM 705 C CA . LEU A 1 86 ? -10.570 -4.113 13.535 1.00 69.31 86 LEU A CA 1
ATOM 706 C C . LEU A 1 86 ? -10.396 -4.586 14.987 1.00 69.31 86 LEU A C 1
ATOM 708 O O . LEU A 1 86 ? -9.907 -5.688 15.233 1.00 69.31 86 LEU A O 1
ATOM 712 N N . PRO A 1 87 ? -10.773 -3.755 15.972 1.00 60.97 87 PRO A N 1
ATOM 713 C CA . PRO A 1 87 ? -10.731 -4.140 17.377 1.00 60.97 87 PRO A CA 1
ATOM 714 C C . PRO A 1 87 ? -11.819 -5.160 17.745 1.00 60.97 87 PRO A C 1
ATOM 716 O O . PRO A 1 87 ? -11.746 -5.718 18.823 1.00 60.97 87 PRO A O 1
ATOM 719 N N . GLU A 1 88 ? -12.809 -5.396 16.879 1.00 62.66 88 GLU A N 1
ATOM 720 C CA . GLU A 1 88 ? -13.965 -6.274 17.137 1.00 62.66 88 GLU A CA 1
ATOM 721 C C . GLU A 1 88 ? -13.661 -7.773 16.962 1.00 62.66 88 GLU A C 1
ATOM 723 O O . GLU A 1 88 ? -14.431 -8.606 17.425 1.00 62.66 88 GLU A O 1
ATOM 728 N N . ILE A 1 89 ? -12.540 -8.123 16.318 1.00 56.34 89 ILE A N 1
ATOM 729 C CA . ILE A 1 89 ? -12.106 -9.516 16.082 1.00 56.34 89 ILE A CA 1
ATOM 730 C C . ILE A 1 89 ? -11.065 -9.975 17.132 1.00 56.34 89 ILE A C 1
ATOM 732 O O . ILE A 1 89 ? -10.616 -11.119 17.108 1.00 56.34 89 ILE A O 1
ATOM 736 N N . ARG A 1 90 ? -10.670 -9.106 18.074 1.00 46.75 90 ARG A N 1
ATOM 737 C CA . ARG A 1 90 ? -9.659 -9.399 19.102 1.00 46.75 90 ARG A CA 1
ATOM 738 C C . ARG A 1 90 ? -10.211 -9.216 20.506 1.00 46.75 90 ARG A C 1
ATOM 740 O O . ARG A 1 90 ? -9.843 -10.048 21.360 1.00 46.75 90 ARG A O 1
#

Sequence (90 aa):
MFLIISVLSQKRRIGQREIWRRNRKMVIQLISISIIYMIIWIPNVVCHVIPLIVSSRLPYETATDILHYVQYIPTLLCPFMSLIGLPEIR

Radius of gyration: 23.08 Å; chains: 1; bounding box: 39×28×70 Å